Protein AF-A0A963QZ31-F1 (afdb_monomer_lite)

Foldseek 3Di:
DDPVLLVLQQQLLVQLLVVVVVPPPDPPPPPVDQFPLLVVLVPDDQAPLQPDPLQSVLLSVLLNVVSVSCRSSVRPSVVSVVLVVVLSVVSNVVSVVPPVDRHHNVNSLVVVLVVCCVRHVDDPVSSVSSSVVSVCSSVVVVVVVPDPPPPPPPPDDD

pLDDT: mean 70.7, std 16.89, range [30.41, 90.75]

Sequence (158 aa):
MGLIERQAIDRAFRAGLLEVEQGTSGGLREDGSLGVGEMLVMGTRRMAGLDDADAAYETGRVLRHVARLFDKAGAPAVTAEQFRDNLAAAVMTHAMRRTGKSWRVDDSIAMFLEMYERILEPDPTDLAAIRSYLQRKAERRLQAREPPTAWKGLRSAA

Radius of gyration: 18.23 Å; chains: 1; bounding box: 56×53×40 Å

Structure (mmCIF, N/CA/C/O backbone):
data_AF-A0A963QZ31-F1
#
_entry.id   AF-A0A963QZ31-F1
#
loop_
_atom_site.group_PDB
_atom_site.id
_atom_site.type_symbol
_atom_site.label_atom_id
_atom_site.label_alt_id
_atom_site.label_comp_id
_atom_site.label_asym_id
_atom_site.label_entity_id
_atom_site.label_seq_id
_atom_site.pdbx_PDB_ins_code
_atom_site.Cartn_x
_atom_site.Cartn_y
_atom_site.Cartn_z
_atom_site.occupancy
_atom_site.B_iso_or_equiv
_atom_site.auth_seq_id
_atom_site.auth_comp_id
_atom_site.auth_asym_id
_atom_site.auth_atom_id
_atom_site.pdbx_PDB_model_num
ATOM 1 N N . MET A 1 1 ? 14.729 -15.487 -4.184 1.00 50.41 1 MET A N 1
ATOM 2 C CA . MET A 1 1 ? 14.581 -14.303 -5.051 1.00 50.41 1 MET A CA 1
ATOM 3 C C . MET A 1 1 ? 15.966 -13.961 -5.572 1.00 50.41 1 MET A C 1
ATOM 5 O O . MET A 1 1 ? 16.878 -13.826 -4.762 1.00 50.41 1 MET A O 1
ATOM 9 N N . GLY A 1 2 ? 16.161 -13.979 -6.889 1.00 52.47 2 GLY A N 1
ATOM 10 C CA . GLY A 1 2 ? 17.486 -13.793 -7.495 1.00 52.47 2 GLY A CA 1
ATOM 11 C C . GLY A 1 2 ? 17.924 -12.326 -7.488 1.00 52.47 2 GLY A C 1
ATOM 12 O O . GLY A 1 2 ? 17.089 -11.427 -7.525 1.00 52.47 2 GLY A O 1
ATOM 13 N N . LEU A 1 3 ? 19.237 -12.067 -7.492 1.00 50.72 3 LEU A N 1
ATOM 14 C CA . LEU A 1 3 ? 19.802 -10.706 -7.540 1.00 50.72 3 LEU A CA 1
ATOM 15 C C . LEU A 1 3 ? 19.284 -9.893 -8.751 1.00 50.72 3 LEU A C 1
ATOM 17 O O . LEU A 1 3 ? 19.104 -8.681 -8.668 1.00 50.72 3 LEU A O 1
ATOM 21 N N . ILE A 1 4 ? 18.991 -10.588 -9.855 1.00 48.97 4 ILE A N 1
ATOM 22 C CA . ILE A 1 4 ? 18.473 -10.026 -11.110 1.00 48.97 4 ILE A CA 1
ATOM 23 C C . ILE A 1 4 ? 17.012 -9.566 -10.966 1.00 48.97 4 ILE A C 1
ATOM 25 O O . ILE A 1 4 ? 16.662 -8.495 -11.453 1.00 48.97 4 ILE A O 1
ATOM 29 N N . GLU A 1 5 ? 16.169 -10.318 -10.247 1.00 50.34 5 GLU A N 1
ATOM 30 C CA . GLU A 1 5 ? 14.785 -9.905 -9.957 1.00 50.34 5 GLU A CA 1
ATOM 31 C C . GLU A 1 5 ? 14.766 -8.646 -9.085 1.00 50.34 5 GLU A C 1
ATOM 33 O O . GLU A 1 5 ? 13.992 -7.731 -9.346 1.00 50.34 5 GLU A O 1
ATOM 38 N N . ARG A 1 6 ? 15.671 -8.558 -8.098 1.00 53.84 6 ARG A N 1
ATOM 39 C CA . ARG A 1 6 ? 15.790 -7.391 -7.208 1.00 53.84 6 ARG A CA 1
ATOM 40 C C . ARG A 1 6 ? 16.140 -6.115 -7.984 1.00 53.84 6 ARG A C 1
ATOM 42 O O . ARG A 1 6 ? 15.519 -5.083 -7.766 1.00 53.84 6 ARG A O 1
ATOM 49 N N . GLN A 1 7 ? 17.086 -6.194 -8.923 1.00 53.38 7 GLN A N 1
ATOM 50 C CA . GLN A 1 7 ? 17.490 -5.057 -9.763 1.00 53.38 7 GLN A CA 1
ATOM 51 C C . GLN A 1 7 ? 16.432 -4.661 -10.799 1.00 53.38 7 GLN A C 1
ATOM 53 O O . GLN A 1 7 ? 16.283 -3.479 -11.106 1.00 53.38 7 GLN A O 1
ATOM 58 N N . ALA A 1 8 ? 15.697 -5.634 -11.344 1.00 51.47 8 ALA A N 1
ATOM 59 C CA . ALA A 1 8 ? 14.585 -5.356 -12.245 1.00 51.47 8 ALA A CA 1
ATOM 60 C C . ALA A 1 8 ? 13.465 -4.612 -11.508 1.00 51.47 8 ALA A C 1
ATOM 62 O O . ALA A 1 8 ? 12.985 -3.60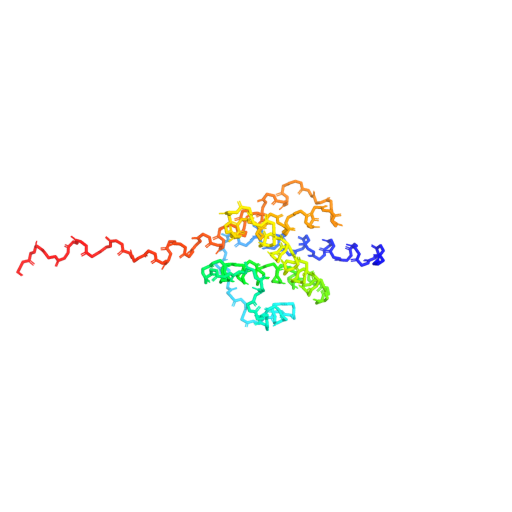9 -12.022 1.00 51.47 8 ALA A O 1
ATOM 63 N N . ILE A 1 9 ? 13.126 -5.044 -10.287 1.00 51.50 9 ILE A N 1
ATOM 64 C CA . ILE A 1 9 ? 12.142 -4.385 -9.416 1.00 51.50 9 ILE A CA 1
ATOM 65 C C . ILE A 1 9 ? 12.607 -2.970 -9.020 1.00 51.50 9 ILE A C 1
ATOM 67 O O . ILE A 1 9 ? 11.793 -2.053 -9.057 1.00 51.50 9 ILE A O 1
ATOM 71 N N . ASP A 1 10 ? 13.896 -2.764 -8.714 1.00 55.53 10 ASP A N 1
ATOM 72 C CA . ASP A 1 10 ? 14.465 -1.435 -8.407 1.00 55.53 10 ASP A CA 1
ATOM 73 C C . ASP A 1 10 ? 14.333 -0.455 -9.582 1.00 55.53 10 ASP A C 1
ATOM 75 O O . ASP A 1 10 ? 13.772 0.634 -9.461 1.00 55.53 10 ASP A O 1
ATOM 79 N N . ARG A 1 11 ? 14.820 -0.864 -10.761 1.00 54.62 11 ARG A N 1
ATOM 80 C CA . ARG A 1 11 ? 14.825 -0.027 -11.969 1.00 54.62 11 ARG A CA 1
ATOM 81 C C . ARG A 1 11 ? 13.413 0.316 -12.411 1.00 54.62 11 ARG A C 1
ATOM 83 O O . ARG A 1 11 ? 13.137 1.461 -12.759 1.00 54.62 11 ARG A O 1
ATOM 90 N N . ALA A 1 12 ? 12.556 -0.697 -12.389 1.00 53.94 12 ALA A N 1
ATOM 91 C CA . ALA A 1 12 ? 11.141 -0.567 -12.624 1.00 53.94 12 ALA A CA 1
ATOM 92 C C . ALA A 1 12 ? 10.582 0.529 -11.710 1.00 53.94 12 ALA A C 1
ATOM 94 O O . ALA A 1 12 ? 10.057 1.544 -12.163 1.00 53.94 12 ALA A O 1
ATOM 95 N N . PHE A 1 13 ? 10.756 0.363 -10.402 1.00 54.72 13 PHE A N 1
ATOM 96 C CA . PHE A 1 13 ? 10.148 1.248 -9.423 1.00 54.72 13 PHE A CA 1
ATOM 97 C C . PHE A 1 13 ? 10.611 2.702 -9.560 1.00 54.72 13 PHE A C 1
ATOM 99 O O . PHE A 1 13 ? 9.779 3.609 -9.586 1.00 54.72 13 PHE A O 1
ATOM 106 N N . ARG A 1 14 ? 11.917 2.927 -9.748 1.00 56.84 14 ARG A N 1
ATOM 107 C CA . ARG A 1 14 ? 12.481 4.265 -9.988 1.00 56.84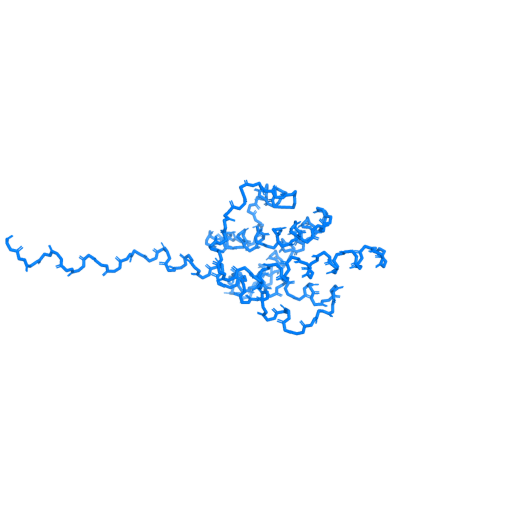 14 ARG A CA 1
ATOM 108 C C . ARG A 1 14 ? 11.912 4.926 -11.245 1.00 56.84 14 ARG A C 1
ATOM 110 O O . ARG A 1 14 ? 11.625 6.119 -11.214 1.00 56.84 14 ARG A O 1
ATOM 117 N N . ALA A 1 15 ? 11.686 4.174 -12.325 1.00 58.06 15 ALA A N 1
ATOM 118 C CA . ALA A 1 15 ? 11.049 4.708 -13.531 1.00 58.06 15 ALA A CA 1
ATOM 119 C C . ALA A 1 15 ? 9.613 5.186 -13.247 1.00 58.06 15 ALA A C 1
ATOM 121 O O . ALA A 1 15 ? 9.245 6.300 -13.621 1.00 58.06 15 ALA A O 1
ATOM 122 N N . GLY A 1 16 ? 8.840 4.398 -12.490 1.00 55.91 16 GLY A N 1
ATOM 123 C CA . GLY A 1 16 ? 7.495 4.781 -12.058 1.00 55.91 16 GLY A CA 1
ATOM 124 C C . GLY A 1 16 ? 7.462 6.036 -11.174 1.00 55.91 16 GLY A C 1
ATOM 125 O O . GLY A 1 16 ? 6.494 6.794 -11.239 1.00 55.91 16 GLY A O 1
ATOM 126 N N . LEU A 1 17 ? 8.505 6.287 -10.373 1.00 55.75 17 LEU A N 1
ATOM 127 C CA . LEU A 1 17 ? 8.633 7.499 -9.551 1.00 55.75 17 LEU A CA 1
ATOM 128 C C . LEU A 1 17 ? 9.033 8.738 -10.347 1.00 55.75 17 LEU A C 1
ATOM 130 O O . LEU A 1 17 ? 8.428 9.793 -10.168 1.00 55.75 17 LEU A O 1
ATOM 134 N N . LEU A 1 18 ? 10.019 8.616 -11.235 1.00 52.12 18 LEU A N 1
ATOM 135 C CA . LEU A 1 18 ? 10.508 9.739 -12.037 1.00 52.12 18 LEU A CA 1
ATOM 136 C C . LEU A 1 18 ? 9.409 10.285 -12.964 1.00 52.12 18 LEU A C 1
ATOM 138 O O . LEU A 1 18 ? 9.274 11.498 -13.119 1.00 52.12 18 LEU A O 1
ATOM 142 N N . GLU A 1 19 ? 8.544 9.417 -13.498 1.00 50.84 19 GLU A N 1
ATOM 143 C CA . GLU A 1 19 ? 7.345 9.847 -14.232 1.00 50.84 19 GLU A CA 1
ATOM 144 C C . GLU A 1 19 ? 6.302 10.548 -13.342 1.00 50.84 19 GLU A C 1
ATOM 146 O O . GLU A 1 19 ? 5.549 11.404 -13.812 1.00 50.84 19 GLU A O 1
ATOM 151 N N . VAL A 1 20 ? 6.232 10.205 -12.050 1.00 49.31 20 VAL A N 1
ATOM 152 C CA . VAL A 1 20 ? 5.340 10.871 -11.086 1.00 49.31 20 VAL A CA 1
ATOM 153 C C . VAL A 1 20 ? 5.840 12.279 -10.747 1.00 49.31 20 VAL A C 1
ATOM 155 O O . VAL A 1 20 ? 5.011 13.175 -10.574 1.00 49.31 20 VAL A O 1
ATOM 158 N N . GLU A 1 21 ? 7.155 12.502 -10.694 1.00 48.12 21 GLU A N 1
ATOM 159 C CA . GLU A 1 21 ? 7.744 13.826 -10.441 1.00 48.12 21 GLU A CA 1
ATOM 160 C C . GLU A 1 21 ? 7.665 14.767 -11.656 1.00 48.12 21 GLU A C 1
ATOM 162 O O . GLU A 1 21 ? 7.379 15.956 -11.496 1.00 48.12 21 GLU A O 1
ATOM 167 N N . GLN A 1 22 ? 7.824 14.248 -12.879 1.00 46.28 22 GLN A N 1
ATOM 168 C CA . GLN A 1 22 ? 7.782 15.053 -14.114 1.00 46.28 22 GLN A CA 1
ATOM 169 C C . GLN A 1 22 ? 6.358 15.465 -14.554 1.00 46.28 22 GLN A C 1
ATOM 171 O O . GLN A 1 22 ? 6.190 16.323 -15.420 1.00 46.28 22 GLN A O 1
ATOM 176 N N . GLY A 1 23 ? 5.309 14.908 -13.940 1.00 42.75 23 GLY A N 1
ATOM 177 C CA . GLY A 1 23 ? 3.903 15.104 -14.319 1.00 42.75 23 GLY A CA 1
ATOM 178 C C . GLY A 1 23 ? 3.167 16.286 -13.667 1.00 42.75 23 GLY A C 1
ATOM 179 O O . GLY A 1 23 ? 1.948 16.216 -13.506 1.00 42.75 23 GLY A O 1
ATOM 180 N N . THR A 1 24 ? 3.845 17.364 -13.257 1.00 39.62 24 THR A N 1
ATOM 181 C CA . THR A 1 24 ? 3.203 18.504 -12.558 1.00 39.62 24 THR A CA 1
ATOM 182 C C . THR A 1 24 ? 2.555 19.561 -13.468 1.00 39.62 24 THR A C 1
ATOM 184 O O . THR A 1 24 ? 1.991 20.526 -12.954 1.00 39.62 24 THR A O 1
ATOM 187 N N . SER A 1 25 ? 2.542 19.393 -14.797 1.00 36.44 25 SER A N 1
ATOM 188 C CA . SER A 1 25 ? 1.960 20.397 -15.722 1.00 36.44 25 SER A CA 1
ATOM 189 C C . SER A 1 25 ? 0.882 19.884 -16.684 1.00 36.44 25 SER A C 1
ATOM 191 O O . SER A 1 25 ? 0.259 20.678 -17.382 1.00 36.44 25 SER A O 1
ATOM 193 N N . GLY A 1 26 ? 0.585 18.587 -16.684 1.00 30.41 26 GLY A N 1
ATOM 194 C CA . GLY A 1 26 ? -0.608 18.035 -17.320 1.00 30.41 26 GLY A CA 1
ATOM 195 C C . GLY A 1 26 ? -1.404 17.327 -16.245 1.00 30.41 26 GLY A C 1
ATOM 196 O O . GLY A 1 26 ? -0.882 16.398 -15.637 1.00 30.41 26 GLY A O 1
ATOM 197 N N . GLY A 1 27 ? -2.632 17.772 -15.963 1.00 32.38 27 GLY A N 1
ATOM 198 C CA . GLY A 1 27 ? -3.524 17.055 -15.056 1.00 32.38 27 GLY A CA 1
ATOM 199 C C . GLY A 1 27 ? -3.516 15.580 -15.440 1.00 32.38 27 GLY A C 1
ATOM 200 O O . GLY A 1 27 ? -3.931 15.254 -16.548 1.00 32.38 27 GLY A O 1
ATOM 201 N N . LEU A 1 28 ? -2.940 14.751 -14.560 1.00 41.03 28 LEU A N 1
ATOM 202 C CA . LEU A 1 28 ? -2.686 13.327 -14.761 1.00 41.03 28 LEU A CA 1
ATOM 203 C C . LEU A 1 28 ? -3.960 12.687 -15.294 1.00 41.03 28 LEU A C 1
ATOM 205 O O . LEU A 1 28 ? -4.883 12.413 -14.523 1.00 41.03 28 LEU A O 1
ATOM 209 N N . ARG A 1 29 ? -4.022 12.513 -16.615 1.00 36.25 29 ARG A N 1
ATOM 210 C CA . ARG A 1 29 ? -5.120 11.821 -17.263 1.00 36.25 29 ARG A CA 1
ATOM 211 C C . ARG A 1 29 ? -5.163 10.457 -16.592 1.00 36.25 29 ARG A C 1
ATOM 213 O O . ARG A 1 29 ? -4.133 9.798 -16.445 1.00 36.25 29 ARG A O 1
ATOM 220 N N . GLU A 1 30 ? -6.326 10.101 -16.067 1.00 39.84 30 GLU A N 1
ATOM 221 C CA . GLU A 1 30 ? -6.590 8.747 -15.615 1.00 39.84 30 GLU A CA 1
ATOM 222 C C . GLU A 1 30 ? -6.402 7.854 -16.842 1.00 39.84 30 GLU A C 1
ATOM 224 O O . GLU A 1 30 ? -7.318 7.723 -17.650 1.00 39.84 30 GLU A O 1
ATOM 229 N N . ASP A 1 31 ? -5.192 7.330 -17.052 1.00 42.88 31 ASP A N 1
ATOM 230 C CA . ASP A 1 31 ? -4.982 6.290 -18.049 1.00 42.88 31 ASP A CA 1
ATOM 231 C C . ASP A 1 31 ? -5.927 5.151 -17.675 1.00 42.88 31 ASP A C 1
ATOM 233 O O . ASP A 1 31 ? -5.839 4.559 -16.596 1.00 42.88 31 ASP A O 1
ATOM 237 N N . GLY A 1 32 ? -6.930 4.956 -18.530 1.00 50.00 32 GLY A N 1
ATOM 238 C CA . GLY A 1 32 ? -8.115 4.156 -18.237 1.00 50.00 32 GLY A CA 1
ATOM 239 C C . GLY A 1 32 ? -7.862 2.650 -18.223 1.00 50.00 32 GLY A C 1
ATOM 240 O O . GLY A 1 32 ? -8.770 1.896 -17.885 1.00 50.00 32 GLY A O 1
ATOM 241 N N . SER A 1 33 ? -6.656 2.195 -18.578 1.00 62.03 33 SER A N 1
ATOM 242 C CA . SER A 1 33 ? -6.277 0.784 -18.517 1.00 62.03 33 SER A CA 1
ATOM 243 C C . SER A 1 33 ? -5.602 0.465 -17.185 1.00 62.03 33 SER A C 1
ATOM 245 O O . SER A 1 33 ? -4.508 0.950 -16.899 1.00 62.03 33 SER A O 1
ATOM 247 N N . LEU A 1 34 ? -6.251 -0.377 -16.382 1.00 73.31 34 LEU A N 1
ATOM 248 C CA . LEU A 1 34 ? -5.656 -0.956 -15.178 1.00 73.31 34 LEU A CA 1
ATOM 249 C C . LEU A 1 34 ? -4.473 -1.853 -15.570 1.00 73.31 34 LEU A C 1
ATOM 251 O O . LEU A 1 34 ? -4.592 -2.658 -16.496 1.00 73.31 34 LEU A O 1
ATOM 255 N N . GLY A 1 35 ? -3.356 -1.738 -14.853 1.00 79.62 35 GLY A N 1
ATOM 256 C CA . GLY A 1 35 ? -2.250 -2.685 -14.978 1.00 79.62 35 GLY A CA 1
ATOM 257 C C . GLY A 1 35 ? -2.569 -4.036 -14.322 1.00 79.62 35 GLY A C 1
ATOM 258 O O . GLY A 1 35 ? -3.582 -4.198 -13.634 1.00 79.62 35 GLY A O 1
ATOM 259 N N . VAL A 1 36 ? -1.726 -5.042 -14.570 1.00 83.88 36 VAL A N 1
ATOM 260 C CA . VAL A 1 36 ? -1.964 -6.427 -14.116 1.00 83.88 36 VAL A CA 1
ATOM 261 C C . VAL A 1 36 ? -1.947 -6.523 -12.590 1.00 83.88 36 VAL A C 1
ATOM 263 O O . VAL A 1 36 ? -2.799 -7.199 -12.009 1.00 83.88 36 VAL A O 1
ATOM 266 N N . GLY A 1 37 ? -1.023 -5.819 -11.936 1.00 82.25 37 GLY A N 1
ATOM 267 C CA . GLY A 1 37 ? -0.960 -5.708 -10.485 1.00 82.25 37 GLY A CA 1
ATOM 268 C C . GLY A 1 37 ? -2.196 -5.016 -9.918 1.00 82.25 37 GLY A C 1
ATOM 269 O O . GLY A 1 37 ? -2.798 -5.532 -8.977 1.00 82.25 37 GLY A O 1
ATOM 270 N N . GLU A 1 38 ? -2.618 -3.893 -10.510 1.00 84.38 38 GLU A N 1
ATOM 271 C CA . GLU A 1 38 ? -3.812 -3.143 -10.104 1.00 84.38 38 GLU A CA 1
ATOM 272 C C . GLU A 1 38 ? -5.083 -4.006 -10.214 1.00 84.38 38 GLU A C 1
ATOM 274 O O . GLU A 1 38 ? -5.890 -4.026 -9.283 1.00 84.38 38 GLU A O 1
ATOM 279 N N . MET A 1 39 ? -5.237 -4.787 -11.290 1.00 87.19 39 MET A N 1
ATOM 280 C CA . MET A 1 39 ? -6.347 -5.741 -11.440 1.00 87.19 39 MET A CA 1
ATOM 281 C C . MET A 1 39 ? -6.335 -6.831 -10.359 1.00 87.19 39 MET A C 1
ATOM 283 O O . MET A 1 39 ? -7.382 -7.138 -9.785 1.00 87.19 39 MET A O 1
ATOM 287 N N . LEU A 1 40 ? -5.160 -7.386 -10.046 1.00 86.25 40 LEU A N 1
ATOM 288 C CA . LEU A 1 40 ? -4.989 -8.398 -8.998 1.00 86.25 40 LEU A CA 1
ATOM 289 C C . LEU A 1 40 ? -5.438 -7.882 -7.631 1.00 86.25 40 LEU A C 1
ATOM 291 O O . LEU A 1 40 ? -6.198 -8.553 -6.930 1.00 86.25 40 LEU A O 1
ATOM 295 N N . VAL A 1 41 ? -5.007 -6.675 -7.253 1.00 86.00 41 VAL A N 1
ATOM 296 C CA . VAL A 1 41 ? -5.394 -6.112 -5.955 1.00 86.00 41 VAL A CA 1
ATOM 297 C C . VAL A 1 41 ? -6.853 -5.671 -5.912 1.00 86.00 41 VAL A C 1
ATOM 299 O O . VAL A 1 41 ? -7.450 -5.735 -4.840 1.00 86.00 41 VAL A O 1
ATOM 302 N N . MET A 1 42 ? -7.471 -5.308 -7.040 1.00 84.94 42 MET A N 1
ATOM 303 C CA . MET A 1 42 ? -8.911 -5.016 -7.087 1.00 84.94 42 MET A CA 1
ATOM 304 C C . MET A 1 42 ? -9.789 -6.236 -6.776 1.00 84.94 42 MET A C 1
ATOM 306 O O . MET A 1 42 ? -10.906 -6.066 -6.294 1.00 84.94 42 MET A O 1
ATOM 310 N N . GLY A 1 43 ? -9.286 -7.457 -6.981 1.00 83.75 43 GLY A N 1
ATOM 311 C CA . GLY A 1 43 ? -9.958 -8.691 -6.560 1.00 83.75 43 GLY A CA 1
ATOM 312 C C . GLY A 1 43 ? -9.871 -8.983 -5.055 1.00 83.75 43 GLY A C 1
ATOM 313 O O . GLY A 1 43 ? -10.441 -9.971 -4.584 1.00 83.75 43 GLY A O 1
ATOM 314 N N . THR A 1 44 ? -9.156 -8.158 -4.284 1.00 85.31 44 THR A N 1
ATOM 315 C CA . THR A 1 44 ? -8.916 -8.391 -2.855 1.00 85.31 44 THR A CA 1
ATOM 316 C C . THR A 1 44 ? -10.197 -8.192 -2.054 1.00 85.31 44 THR A C 1
ATOM 318 O O . THR A 1 44 ? -10.804 -7.121 -2.057 1.00 85.31 44 THR A O 1
ATOM 321 N N . ARG A 1 45 ? -10.600 -9.232 -1.319 1.00 86.31 45 ARG A N 1
ATOM 322 C CA . ARG A 1 45 ? -11.657 -9.118 -0.308 1.00 86.31 45 ARG A CA 1
ATOM 323 C C . ARG A 1 45 ? -11.144 -8.330 0.895 1.00 86.31 45 ARG A C 1
ATOM 325 O O . ARG A 1 45 ? -9.941 -8.244 1.123 1.00 86.31 45 ARG A O 1
ATOM 332 N N . ARG A 1 46 ? -12.066 -7.799 1.699 1.00 86.31 46 ARG A N 1
ATOM 333 C CA . ARG A 1 46 ? -11.740 -7.153 2.977 1.00 86.31 46 ARG A CA 1
ATOM 334 C C . ARG A 1 46 ? -10.803 -8.046 3.800 1.00 86.31 46 ARG A C 1
ATOM 336 O O . ARG A 1 46 ? -11.132 -9.205 4.047 1.00 86.31 46 ARG A O 1
ATOM 343 N N . MET A 1 47 ? -9.654 -7.506 4.202 1.00 89.81 47 MET A N 1
ATOM 344 C CA . MET A 1 47 ? -8.672 -8.258 4.984 1.00 89.81 47 MET A CA 1
ATOM 345 C C . MET A 1 47 ? -9.174 -8.450 6.418 1.00 89.81 47 MET A C 1
ATOM 347 O O . MET A 1 47 ? -9.794 -7.554 6.998 1.00 89.81 47 MET A O 1
ATOM 351 N N . ALA A 1 48 ? -8.889 -9.617 6.991 1.00 85.38 48 ALA A N 1
ATOM 352 C CA . ALA A 1 48 ? -9.195 -9.901 8.387 1.00 85.38 48 ALA A CA 1
ATOM 353 C C . ALA A 1 48 ? -8.401 -8.958 9.309 1.00 85.38 48 ALA A C 1
ATOM 355 O O . ALA A 1 48 ? -7.214 -8.737 9.084 1.00 85.38 48 ALA A O 1
ATOM 356 N N . GLY A 1 49 ? -9.053 -8.401 10.333 1.00 84.75 49 GLY A N 1
ATOM 357 C CA . GLY A 1 49 ? -8.464 -7.418 11.253 1.00 84.75 49 GLY A CA 1
ATOM 358 C C . GLY A 1 49 ? -8.750 -5.953 10.899 1.00 84.75 49 GLY A C 1
ATOM 359 O O . GLY A 1 49 ? -8.494 -5.071 11.716 1.00 84.75 49 GLY A O 1
ATOM 360 N N . LEU A 1 50 ? -9.333 -5.679 9.725 1.00 87.38 50 LEU A N 1
ATOM 361 C CA . LEU A 1 50 ? -9.883 -4.364 9.378 1.00 87.38 50 LEU A CA 1
ATOM 362 C C . LEU A 1 50 ? -11.382 -4.326 9.657 1.00 87.38 50 LEU A C 1
ATOM 364 O O . LEU A 1 50 ? -12.167 -4.286 8.715 1.00 87.38 50 LEU A O 1
ATOM 368 N N . ASP A 1 51 ? -11.794 -4.343 10.923 1.00 83.56 51 ASP A N 1
ATOM 369 C CA . ASP A 1 51 ? -13.219 -4.374 11.308 1.00 83.56 51 ASP A CA 1
ATOM 370 C C . ASP A 1 51 ? -13.933 -3.026 11.116 1.00 83.56 51 ASP A C 1
ATOM 372 O O . ASP A 1 51 ? -15.152 -2.976 10.925 1.00 83.56 51 ASP A O 1
ATOM 376 N N . ASP A 1 52 ? -13.168 -1.940 11.026 1.00 85.06 52 ASP A N 1
ATOM 377 C CA . ASP A 1 52 ? -13.651 -0.616 10.642 1.00 85.06 52 ASP A CA 1
ATOM 378 C C . ASP A 1 52 ? -13.759 -0.473 9.111 1.00 85.06 52 ASP A C 1
ATOM 380 O O . ASP A 1 52 ? -12.871 -0.894 8.362 1.00 85.06 52 ASP A O 1
ATOM 384 N N . ALA A 1 53 ? -14.884 0.064 8.631 1.00 83.62 53 ALA A N 1
ATOM 385 C CA . ALA A 1 53 ? -15.181 0.140 7.200 1.00 83.62 53 ALA A CA 1
ATOM 386 C C . ALA A 1 53 ? -14.349 1.215 6.486 1.00 83.62 53 ALA A C 1
ATOM 388 O O . ALA A 1 53 ? -13.930 1.004 5.345 1.00 83.62 53 ALA A O 1
ATOM 389 N N . ASP A 1 54 ? -14.082 2.338 7.156 1.00 82.94 54 ASP A N 1
ATOM 390 C CA . ASP A 1 54 ? -13.258 3.411 6.603 1.00 82.94 54 ASP A CA 1
ATOM 391 C C . ASP A 1 54 ? -11.792 2.967 6.515 1.00 82.94 54 ASP A C 1
ATOM 393 O O . ASP A 1 54 ? -11.169 3.123 5.466 1.00 82.94 54 ASP A O 1
ATOM 397 N N . ALA A 1 55 ? -11.263 2.309 7.549 1.00 84.31 55 ALA A N 1
ATOM 398 C CA . ALA A 1 55 ? -9.932 1.711 7.535 1.00 84.31 55 ALA A CA 1
ATOM 399 C C . ALA A 1 55 ? -9.791 0.673 6.414 1.00 84.31 55 ALA A C 1
ATOM 401 O O . ALA A 1 55 ? -8.817 0.706 5.663 1.00 84.31 55 ALA A O 1
ATOM 402 N N . ALA A 1 56 ? -10.783 -0.209 6.241 1.00 87.44 56 ALA A N 1
ATOM 403 C CA . ALA A 1 56 ? -10.769 -1.198 5.166 1.00 87.44 56 ALA A CA 1
ATOM 404 C C . ALA A 1 56 ? -10.729 -0.558 3.772 1.00 87.44 56 ALA A C 1
ATOM 406 O O . ALA A 1 56 ? -9.972 -0.995 2.900 1.00 87.44 56 ALA A O 1
ATOM 407 N N . TYR A 1 57 ? -11.529 0.488 3.567 1.00 85.00 57 TYR A N 1
ATOM 408 C CA . TYR A 1 57 ? -11.563 1.228 2.314 1.00 85.00 57 TYR A CA 1
ATOM 409 C C . TYR A 1 57 ? -10.242 1.962 2.043 1.00 85.00 57 TYR A C 1
ATOM 411 O O . TYR A 1 57 ? -9.680 1.829 0.953 1.00 85.00 57 TYR A O 1
ATOM 419 N N . GLU A 1 58 ? -9.711 2.697 3.025 1.00 85.06 58 GLU A N 1
ATOM 420 C CA . GLU A 1 58 ? -8.460 3.447 2.872 1.00 85.06 58 GLU A CA 1
ATOM 421 C C . GLU A 1 58 ? -7.256 2.520 2.659 1.00 85.06 58 GLU A C 1
ATOM 423 O O . GLU A 1 58 ? -6.433 2.773 1.777 1.00 85.06 58 GLU A O 1
ATOM 428 N N . THR A 1 59 ? -7.187 1.386 3.362 1.00 88.38 59 THR A N 1
ATOM 429 C CA . THR A 1 59 ? -6.162 0.365 3.106 1.00 88.38 59 THR A CA 1
ATOM 430 C C . THR A 1 59 ? -6.273 -0.202 1.689 1.00 88.38 59 THR A C 1
ATOM 432 O O . THR A 1 59 ? -5.261 -0.304 0.993 1.00 88.38 59 THR A O 1
ATOM 435 N N . GLY A 1 60 ? -7.485 -0.494 1.203 1.00 88.19 60 GLY A N 1
ATOM 436 C CA . GLY A 1 60 ? -7.701 -0.927 -0.183 1.00 88.19 60 GLY A CA 1
ATOM 437 C C . GLY A 1 60 ? -7.248 0.112 -1.217 1.00 88.19 60 GLY A C 1
ATOM 438 O O . GLY A 1 60 ? -6.693 -0.238 -2.261 1.00 88.19 60 GLY A O 1
ATOM 439 N N . ARG A 1 61 ? -7.409 1.408 -0.922 1.00 85.69 61 ARG A N 1
ATOM 440 C CA . ARG A 1 61 ? -6.920 2.491 -1.788 1.00 85.69 61 ARG A CA 1
ATOM 441 C C . ARG A 1 61 ? -5.404 2.597 -1.811 1.00 85.69 61 ARG A C 1
ATOM 443 O O . ARG A 1 61 ? -4.842 2.753 -2.894 1.00 85.69 61 ARG A O 1
ATOM 450 N N . VAL A 1 62 ? -4.749 2.517 -0.653 1.00 87.25 62 VAL A N 1
ATOM 451 C CA . VAL A 1 62 ? -3.279 2.493 -0.584 1.00 87.25 62 VAL A CA 1
ATOM 452 C C . VAL A 1 62 ? -2.752 1.308 -1.384 1.00 87.25 62 VAL A C 1
ATOM 454 O O . VAL A 1 62 ? -1.891 1.494 -2.239 1.00 87.25 62 VAL A O 1
ATOM 457 N N . LEU A 1 63 ? -3.342 0.126 -1.196 1.00 88.75 63 LEU A N 1
ATOM 458 C CA . LEU A 1 63 ? -2.982 -1.079 -1.936 1.00 88.75 63 LEU A CA 1
ATOM 459 C C . LEU A 1 63 ? -3.107 -0.882 -3.455 1.00 88.75 63 LEU A C 1
ATOM 461 O O . LEU A 1 63 ? -2.194 -1.229 -4.201 1.00 88.75 63 LEU A O 1
ATOM 465 N N . ARG A 1 64 ? -4.197 -0.260 -3.916 1.00 87.19 64 ARG A N 1
ATOM 466 C CA . ARG A 1 64 ? -4.396 0.076 -5.332 1.00 87.19 64 ARG A CA 1
ATOM 467 C C . ARG A 1 64 ? -3.335 1.045 -5.861 1.00 87.19 64 ARG A C 1
ATOM 469 O O . ARG A 1 64 ? -2.810 0.844 -6.953 1.00 87.19 64 ARG A O 1
ATOM 476 N N . HIS A 1 65 ? -3.017 2.099 -5.110 1.00 85.94 65 HIS A N 1
ATOM 477 C CA . HIS A 1 65 ? -2.003 3.074 -5.516 1.00 85.94 65 HIS A CA 1
ATOM 478 C C . HIS A 1 65 ? -0.603 2.459 -5.566 1.00 85.94 65 HIS A C 1
ATOM 480 O O . HIS A 1 65 ? 0.137 2.731 -6.506 1.00 85.94 65 HIS A O 1
ATOM 486 N N . VAL A 1 66 ? -0.270 1.593 -4.611 1.00 84.81 66 VAL A N 1
ATOM 487 C CA . VAL A 1 66 ? 0.985 0.836 -4.608 1.00 84.81 66 VAL A CA 1
ATOM 488 C C . VAL A 1 66 ? 1.060 -0.119 -5.800 1.00 84.81 66 VAL A C 1
ATOM 490 O O . VAL A 1 66 ? 2.063 -0.128 -6.507 1.00 84.81 66 VAL A O 1
ATOM 493 N N . ALA A 1 67 ? -0.004 -0.869 -6.090 1.00 86.19 67 ALA A N 1
ATOM 494 C CA . ALA A 1 67 ? -0.031 -1.762 -7.247 1.00 86.19 67 ALA A CA 1
ATOM 495 C C . ALA A 1 67 ? 0.146 -1.004 -8.569 1.00 86.19 67 ALA A C 1
ATOM 497 O O . ALA A 1 67 ? 0.905 -1.437 -9.429 1.00 86.19 67 ALA A O 1
ATOM 498 N N . ARG A 1 68 ? -0.458 0.182 -8.693 1.00 83.88 68 ARG A N 1
ATOM 499 C CA . ARG A 1 68 ? -0.229 1.061 -9.843 1.0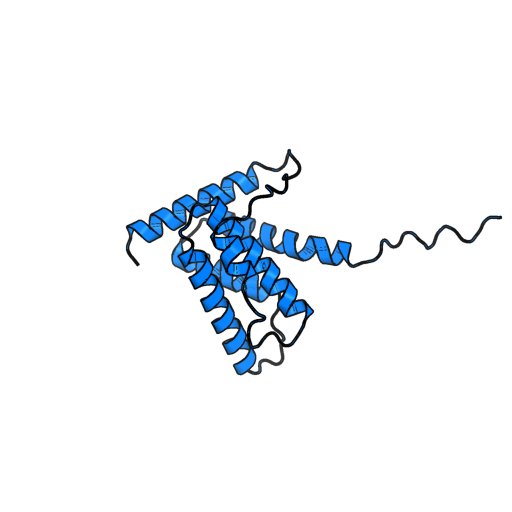0 83.88 68 ARG A CA 1
ATOM 500 C C . ARG A 1 68 ? 1.225 1.524 -9.952 1.00 83.88 68 ARG A C 1
ATOM 502 O O . ARG A 1 68 ? 1.728 1.643 -11.064 1.00 83.88 68 ARG A O 1
ATOM 509 N N . LEU A 1 69 ? 1.895 1.805 -8.831 1.00 80.69 69 LEU A N 1
ATOM 510 C CA . LEU A 1 69 ? 3.327 2.125 -8.847 1.00 80.69 69 LEU A CA 1
ATOM 511 C C . LEU A 1 69 ? 4.137 0.934 -9.372 1.00 80.69 69 LEU A C 1
ATOM 513 O O . LEU A 1 69 ? 4.998 1.136 -10.218 1.00 80.69 69 LEU A O 1
ATOM 517 N N . PHE A 1 70 ? 3.809 -0.294 -8.956 1.00 80.19 70 PHE A N 1
ATOM 518 C CA . PHE A 1 70 ? 4.432 -1.514 -9.486 1.00 80.19 70 PHE A CA 1
ATOM 519 C C . PHE A 1 70 ? 4.148 -1.748 -10.976 1.00 80.19 70 PHE A C 1
ATOM 521 O O . PHE A 1 70 ? 5.048 -2.142 -11.712 1.00 80.19 70 PHE A O 1
ATOM 528 N N . ASP A 1 71 ? 2.935 -1.469 -11.447 1.00 81.25 71 ASP A N 1
ATOM 529 C CA . ASP A 1 71 ? 2.593 -1.618 -12.864 1.00 81.25 71 ASP A CA 1
ATOM 530 C C . ASP A 1 71 ? 3.330 -0.603 -13.739 1.00 81.25 71 ASP A C 1
ATOM 532 O O . ASP A 1 71 ? 3.920 -0.976 -14.749 1.00 81.25 71 ASP A O 1
ATOM 536 N N . LYS A 1 72 ? 3.349 0.673 -13.332 1.00 76.19 72 LYS A N 1
ATOM 537 C CA . LYS A 1 72 ? 4.107 1.732 -14.026 1.00 76.19 72 LYS A CA 1
ATOM 538 C C . LYS A 1 72 ? 5.594 1.445 -14.069 1.00 76.19 72 LYS A C 1
ATOM 540 O O . LYS A 1 72 ? 6.281 1.767 -15.028 1.00 76.19 72 LYS A O 1
ATOM 545 N N . ALA A 1 73 ? 6.067 0.826 -13.004 1.00 69.19 73 ALA A N 1
ATOM 546 C CA . ALA A 1 73 ? 7.417 0.357 -12.905 1.00 69.19 73 ALA A CA 1
ATOM 547 C C . ALA A 1 73 ? 7.713 -0.770 -13.914 1.00 69.19 73 ALA A C 1
ATOM 549 O O . ALA A 1 73 ? 8.839 -0.917 -14.373 1.00 69.19 73 ALA A O 1
ATOM 550 N N . GLY A 1 74 ? 6.718 -1.563 -14.308 1.00 69.62 74 GLY A N 1
ATOM 551 C CA . GLY A 1 74 ? 6.942 -2.804 -15.048 1.00 69.62 74 GLY A CA 1
ATOM 552 C C . GLY A 1 74 ? 7.427 -3.933 -14.137 1.00 69.62 74 GLY A C 1
ATOM 553 O O . GLY A 1 74 ? 8.088 -4.866 -14.595 1.00 69.62 74 GLY A O 1
ATOM 554 N N . ALA A 1 75 ? 7.126 -3.850 -12.837 1.00 71.88 75 ALA A N 1
ATOM 555 C CA . ALA A 1 75 ? 7.402 -4.929 -11.906 1.00 71.88 75 ALA A CA 1
ATOM 556 C C . ALA A 1 75 ? 6.515 -6.151 -12.226 1.00 71.88 75 ALA A C 1
ATOM 558 O O . ALA A 1 75 ? 5.366 -5.996 -12.653 1.00 71.88 75 ALA A O 1
ATOM 559 N N . PRO A 1 76 ? 7.006 -7.380 -11.995 1.00 76.19 76 PRO A N 1
ATOM 560 C CA . PRO A 1 76 ? 6.187 -8.577 -12.129 1.00 76.19 76 PRO A CA 1
ATOM 561 C C . PRO A 1 76 ? 4.942 -8.522 -11.231 1.00 76.19 76 PRO A C 1
ATOM 563 O O . PRO A 1 76 ? 5.014 -8.101 -10.078 1.00 76.19 76 PRO A O 1
ATOM 566 N N . ALA A 1 77 ? 3.806 -9.031 -11.712 1.00 79.31 77 ALA A N 1
ATOM 567 C CA . ALA A 1 77 ? 2.542 -9.007 -10.964 1.00 79.31 77 ALA A CA 1
ATOM 568 C C . ALA A 1 77 ? 2.622 -9.706 -9.588 1.00 79.31 77 ALA A C 1
ATOM 570 O O . ALA A 1 77 ? 1.964 -9.289 -8.633 1.00 79.31 77 ALA A O 1
ATOM 571 N N . VAL A 1 78 ? 3.497 -10.714 -9.460 1.00 79.44 78 VAL A N 1
ATOM 572 C CA . VAL A 1 78 ? 3.789 -11.399 -8.190 1.00 79.44 78 VAL A CA 1
ATOM 573 C C . VAL A 1 78 ? 4.309 -10.443 -7.106 1.00 79.44 78 VAL A C 1
ATOM 575 O O . VAL A 1 78 ? 4.095 -10.686 -5.923 1.00 79.44 78 VAL A O 1
ATOM 578 N N . THR A 1 79 ? 4.934 -9.320 -7.471 1.00 79.62 79 THR A N 1
ATOM 579 C CA . THR A 1 79 ? 5.375 -8.297 -6.511 1.00 79.62 79 THR A CA 1
ATOM 580 C C . THR A 1 79 ? 4.182 -7.608 -5.841 1.00 79.62 79 THR A C 1
ATOM 582 O O . THR A 1 79 ? 4.181 -7.429 -4.622 1.00 79.62 79 THR A O 1
ATOM 585 N N . ALA A 1 80 ? 3.137 -7.273 -6.606 1.00 83.31 80 ALA A N 1
ATOM 586 C CA . ALA A 1 80 ? 1.908 -6.692 -6.062 1.00 83.31 80 ALA A CA 1
ATOM 587 C C . ALA A 1 80 ? 1.144 -7.698 -5.185 1.00 83.31 80 ALA A C 1
ATOM 589 O O . ALA A 1 80 ? 0.610 -7.330 -4.137 1.00 83.31 80 ALA A O 1
ATOM 590 N N . GLU A 1 81 ? 1.140 -8.974 -5.580 1.00 85.50 81 GLU A N 1
ATOM 591 C CA . GLU A 1 81 ? 0.548 -10.061 -4.798 1.00 85.50 81 GLU A CA 1
ATOM 592 C C . GLU A 1 81 ? 1.263 -10.268 -3.456 1.00 85.50 81 GLU A C 1
ATOM 594 O O . GLU A 1 81 ? 0.627 -10.245 -2.403 1.00 85.50 81 GLU A O 1
ATOM 599 N N . GLN A 1 82 ? 2.593 -10.377 -3.471 1.00 84.06 82 GLN A N 1
ATOM 600 C CA . GLN A 1 82 ? 3.390 -10.512 -2.251 1.00 84.06 82 GLN A CA 1
ATOM 601 C C . GLN A 1 82 ? 3.193 -9.322 -1.309 1.00 84.06 82 GLN A C 1
ATOM 603 O O . GLN A 1 82 ? 3.088 -9.503 -0.096 1.00 84.06 82 GLN A O 1
ATOM 608 N N . PHE A 1 83 ? 3.112 -8.101 -1.847 1.00 85.75 83 PHE A N 1
ATOM 609 C CA . PHE A 1 83 ? 2.823 -6.925 -1.032 1.00 85.75 83 PHE A CA 1
ATOM 610 C C . PHE A 1 83 ? 1.438 -7.006 -0.374 1.00 85.75 83 PHE A C 1
ATOM 612 O O . PHE A 1 83 ? 1.330 -6.772 0.831 1.00 85.75 83 PHE A O 1
ATOM 619 N N . ARG A 1 84 ? 0.393 -7.382 -1.129 1.00 89.50 84 ARG A N 1
ATOM 620 C CA . ARG A 1 84 ? -0.963 -7.598 -0.593 1.00 89.50 84 ARG A CA 1
ATOM 621 C C . ARG A 1 84 ? -0.949 -8.594 0.567 1.00 89.50 84 ARG A C 1
ATOM 623 O O . ARG A 1 84 ? -1.557 -8.325 1.601 1.00 89.50 84 ARG A O 1
ATOM 630 N N . ASP A 1 85 ? -0.273 -9.724 0.397 1.00 89.19 85 ASP A N 1
ATOM 631 C CA . ASP A 1 85 ? -0.270 -10.806 1.386 1.00 89.19 85 ASP A CA 1
ATOM 632 C C . ASP A 1 85 ? 0.499 -10.414 2.651 1.00 89.19 85 ASP A C 1
ATOM 634 O O . ASP A 1 85 ? 0.026 -10.645 3.767 1.00 89.19 85 ASP A O 1
ATOM 638 N N . ASN A 1 86 ? 1.635 -9.728 2.489 1.00 88.19 86 ASN A N 1
ATOM 639 C CA . ASN A 1 86 ? 2.375 -9.155 3.609 1.00 88.19 86 ASN A CA 1
ATOM 640 C C . ASN A 1 86 ? 1.508 -8.148 4.379 1.00 88.19 86 ASN A C 1
ATOM 642 O O . ASN A 1 86 ? 1.476 -8.179 5.610 1.00 88.19 86 ASN A O 1
ATOM 646 N N . LEU A 1 87 ? 0.778 -7.281 3.668 1.00 90.00 87 LEU A N 1
ATOM 647 C CA . LEU A 1 87 ? -0.111 -6.294 4.278 1.00 90.00 87 LEU A CA 1
ATOM 648 C C . LEU A 1 87 ? -1.241 -6.961 5.064 1.00 90.00 87 LEU A C 1
ATOM 650 O O . LEU A 1 87 ? -1.490 -6.591 6.210 1.00 90.00 87 LEU A O 1
ATOM 654 N N . ALA A 1 88 ? -1.866 -7.996 4.501 1.00 90.38 88 ALA A N 1
ATOM 655 C CA . ALA A 1 88 ? -2.883 -8.773 5.201 1.00 90.38 88 ALA A CA 1
ATOM 656 C C . ALA A 1 88 ? -2.328 -9.417 6.484 1.00 90.38 88 ALA A C 1
ATOM 658 O O . ALA A 1 88 ? -2.970 -9.362 7.534 1.00 90.38 88 ALA A O 1
ATOM 659 N N . ALA A 1 89 ? -1.118 -9.981 6.434 1.00 89.81 89 ALA A N 1
ATOM 660 C CA . ALA A 1 89 ? -0.466 -10.560 7.606 1.00 89.81 89 ALA A CA 1
ATOM 661 C C . ALA A 1 89 ? -0.159 -9.513 8.692 1.00 89.81 89 ALA A C 1
ATOM 663 O O . ALA A 1 89 ? -0.368 -9.778 9.880 1.00 89.81 89 ALA A O 1
ATOM 664 N N . ALA A 1 90 ? 0.296 -8.318 8.304 1.00 89.81 90 ALA A N 1
ATOM 665 C CA . ALA A 1 90 ? 0.580 -7.225 9.233 1.00 89.81 90 ALA A CA 1
ATOM 666 C C . ALA A 1 90 ? -0.691 -6.708 9.917 1.00 89.81 90 ALA A C 1
ATOM 668 O O . ALA A 1 90 ? -0.719 -6.592 11.143 1.00 89.81 90 ALA A O 1
ATOM 669 N N . VAL A 1 91 ? -1.759 -6.492 9.147 1.00 90.44 91 VAL A N 1
ATOM 670 C CA . VAL A 1 91 ? -3.084 -6.110 9.654 1.00 90.44 91 VAL A CA 1
ATOM 671 C C . VAL A 1 91 ? -3.593 -7.134 10.672 1.00 90.44 91 VAL A C 1
ATOM 673 O O . VAL A 1 91 ? -3.982 -6.765 11.782 1.00 90.44 91 VAL A O 1
ATOM 676 N N . MET A 1 92 ? -3.555 -8.426 10.332 1.00 90.75 92 MET A N 1
ATOM 677 C CA . MET A 1 92 ? -3.990 -9.490 11.242 1.00 90.75 92 MET A CA 1
ATOM 678 C C . MET A 1 92 ? -3.145 -9.518 12.517 1.00 90.75 92 MET A C 1
ATOM 680 O O . MET A 1 92 ? -3.683 -9.582 13.621 1.00 90.75 92 MET A O 1
ATOM 684 N N . THR A 1 93 ? -1.822 -9.421 12.382 1.00 90.12 93 THR A N 1
ATOM 685 C CA . THR A 1 93 ? -0.900 -9.406 13.526 1.00 90.12 93 THR A CA 1
ATOM 686 C C . THR A 1 93 ? -1.165 -8.209 14.436 1.00 90.12 93 THR A C 1
ATOM 688 O O . THR A 1 93 ? -1.168 -8.351 15.660 1.00 90.12 93 THR A O 1
ATOM 691 N N . HIS A 1 94 ? -1.421 -7.034 13.860 1.00 89.25 94 HIS A N 1
ATOM 692 C CA . HIS A 1 94 ? -1.777 -5.830 14.606 1.00 89.25 94 HIS A CA 1
ATOM 693 C C . HIS A 1 94 ? -3.080 -6.015 15.389 1.00 89.25 94 HIS A C 1
ATOM 695 O O . HIS A 1 94 ? -3.115 -5.741 16.590 1.00 89.25 94 HIS A O 1
ATOM 701 N N . ALA A 1 95 ? -4.115 -6.565 14.748 1.00 87.56 95 ALA A N 1
ATOM 702 C CA . ALA A 1 95 ? -5.388 -6.874 15.398 1.00 87.56 95 ALA A CA 1
ATOM 703 C C . ALA A 1 95 ? -5.215 -7.881 16.553 1.00 87.56 95 ALA A C 1
ATOM 705 O O . ALA A 1 95 ? -5.746 -7.686 17.649 1.00 87.56 95 ALA A O 1
ATOM 706 N N . MET A 1 96 ? -4.399 -8.922 16.355 1.00 88.56 96 MET A N 1
ATOM 707 C CA . MET A 1 96 ? -4.102 -9.927 17.383 1.00 88.56 96 MET A CA 1
ATOM 708 C C . MET A 1 96 ? -3.346 -9.357 18.586 1.00 88.56 96 MET A C 1
ATOM 710 O O . MET A 1 96 ? -3.548 -9.824 19.707 1.00 88.56 96 MET A O 1
ATOM 714 N N . ARG A 1 97 ? -2.501 -8.337 18.388 1.00 87.50 97 ARG A N 1
ATOM 715 C CA . ARG A 1 97 ? -1.731 -7.697 19.468 1.00 87.50 97 ARG A CA 1
ATOM 716 C C . ARG A 1 97 ? -2.587 -6.866 20.432 1.00 87.50 97 ARG A C 1
ATOM 71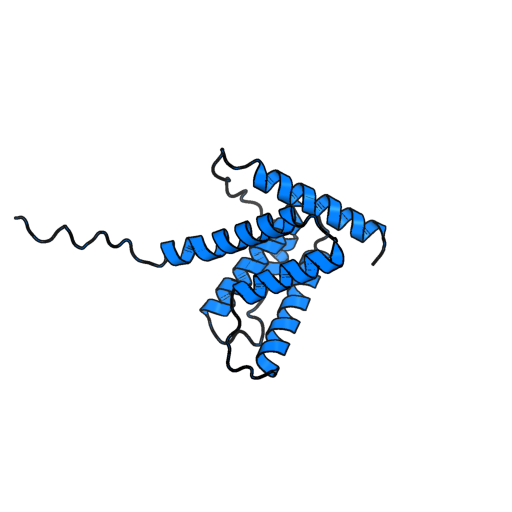8 O O . ARG A 1 97 ? -2.042 -6.382 21.419 1.00 87.50 97 ARG A O 1
ATOM 725 N N . ARG A 1 98 ? -3.899 -6.713 20.187 1.00 68.25 98 ARG A N 1
ATOM 726 C CA . ARG A 1 98 ? -4.867 -6.023 21.071 1.00 68.25 98 ARG A CA 1
ATOM 727 C C . ARG A 1 98 ? -4.357 -4.673 21.588 1.00 68.25 98 ARG A C 1
ATOM 729 O O . ARG A 1 98 ? -4.562 -4.315 22.743 1.00 68.25 98 ARG A O 1
ATOM 736 N N . THR A 1 99 ? -3.699 -3.907 20.722 1.00 70.88 99 THR A N 1
ATOM 737 C CA . THR A 1 99 ? -3.021 -2.649 21.081 1.00 70.88 99 THR A CA 1
ATOM 738 C C . THR A 1 99 ? -3.982 -1.517 21.472 1.00 70.88 99 THR A C 1
ATOM 740 O O . THR A 1 99 ? -3.533 -0.433 21.839 1.00 70.88 99 THR A O 1
ATOM 743 N N . GLY A 1 100 ? -5.300 -1.731 21.362 1.00 69.75 100 GLY A N 1
ATOM 744 C CA . GLY A 1 100 ? -6.338 -0.718 21.577 1.00 69.75 100 GLY A CA 1
ATOM 745 C C . GLY A 1 100 ? -6.415 0.341 20.471 1.00 69.75 100 GLY A C 1
ATOM 746 O O . GLY A 1 100 ? -7.292 1.198 20.515 1.00 69.75 100 GLY A O 1
ATOM 747 N N . LYS A 1 101 ? -5.521 0.289 19.474 1.00 79.75 101 LYS A N 1
ATOM 748 C CA . LYS A 1 101 ? -5.484 1.206 18.331 1.00 79.75 101 LYS A CA 1
ATOM 749 C C . LYS A 1 101 ? -5.958 0.494 17.070 1.00 79.75 101 LYS A C 1
ATOM 751 O O . LYS A 1 101 ? -5.403 -0.541 16.704 1.00 79.75 101 LYS A O 1
ATOM 756 N N . SER A 1 102 ? -6.937 1.071 16.382 1.00 82.94 102 SER A N 1
ATOM 757 C CA . SER A 1 102 ? -7.354 0.608 15.055 1.00 82.94 102 SER A CA 1
ATOM 758 C C . SER A 1 102 ? -6.250 0.844 14.026 1.00 82.94 102 SER A C 1
ATOM 760 O O . SER A 1 102 ? -5.528 1.836 14.118 1.00 82.94 102 SER A O 1
ATOM 762 N N . TRP A 1 103 ? -6.142 -0.054 13.048 1.00 88.75 103 TRP A N 1
ATOM 763 C CA . TRP A 1 103 ? -5.278 0.130 11.882 1.00 88.75 103 TRP A CA 1
ATOM 764 C C . TRP A 1 103 ? -5.720 1.353 11.074 1.00 88.75 103 TRP A C 1
ATOM 766 O O . TRP A 1 103 ? -6.918 1.574 10.878 1.00 88.75 103 TRP A O 1
ATOM 776 N N . ARG A 1 104 ? -4.764 2.144 10.593 1.00 87.62 104 ARG A N 1
ATOM 777 C CA . ARG A 1 104 ? -5.001 3.371 9.832 1.00 87.62 104 ARG A CA 1
ATOM 778 C C . ARG A 1 104 ? -4.280 3.346 8.490 1.00 87.62 104 ARG A C 1
ATOM 780 O O . ARG A 1 104 ? -3.414 2.521 8.198 1.00 87.62 104 ARG A O 1
ATOM 787 N N . VAL A 1 105 ? -4.637 4.319 7.657 1.00 86.00 105 VAL A N 1
ATOM 788 C CA . VAL A 1 105 ? -3.968 4.566 6.376 1.00 86.00 105 VAL A CA 1
ATOM 789 C C . VAL A 1 105 ? -2.457 4.756 6.546 1.00 86.00 105 VAL A C 1
ATOM 791 O O . VAL A 1 105 ? -1.685 4.192 5.772 1.00 86.00 105 VAL A O 1
ATOM 794 N N . ASP A 1 106 ? -2.034 5.464 7.596 1.00 87.31 106 ASP A N 1
ATOM 795 C CA . ASP A 1 106 ? -0.621 5.723 7.880 1.00 87.31 106 ASP A CA 1
ATOM 796 C C . ASP A 1 106 ? 0.156 4.434 8.161 1.00 87.31 106 ASP A C 1
ATOM 798 O O . ASP A 1 106 ? 1.291 4.313 7.710 1.00 87.31 106 ASP A O 1
ATOM 802 N N . ASP A 1 107 ? -0.468 3.442 8.808 1.00 89.50 107 ASP A N 1
ATOM 803 C CA . ASP A 1 107 ? 0.145 2.131 9.057 1.00 89.50 107 ASP A CA 1
ATOM 804 C C . ASP A 1 107 ? 0.365 1.370 7.738 1.00 89.50 107 ASP A C 1
ATOM 806 O O . ASP A 1 107 ? 1.406 0.748 7.525 1.00 89.50 107 ASP A O 1
ATOM 810 N N . SER A 1 108 ? -0.579 1.496 6.797 1.00 88.31 108 SER A N 1
ATOM 811 C CA . SER A 1 108 ? -0.473 0.892 5.457 1.00 88.31 108 SER A CA 1
ATOM 812 C C . SER A 1 108 ? 0.669 1.519 4.646 1.00 88.31 108 SER A C 1
ATOM 814 O O . SER A 1 108 ? 1.415 0.817 3.963 1.00 88.31 108 SER A O 1
ATOM 816 N N . ILE A 1 109 ? 0.817 2.846 4.728 1.00 87.88 109 ILE A N 1
ATOM 817 C CA . ILE A 1 109 ? 1.887 3.593 4.053 1.00 87.88 109 ILE A CA 1
ATOM 818 C C . ILE A 1 109 ? 3.241 3.297 4.705 1.00 87.88 109 ILE A C 1
ATOM 820 O O . ILE A 1 109 ? 4.212 3.050 3.994 1.00 87.88 109 ILE A O 1
ATOM 824 N N . ALA A 1 110 ? 3.317 3.300 6.038 1.00 87.62 110 ALA A N 1
ATOM 825 C CA . ALA A 1 110 ? 4.541 3.006 6.776 1.00 87.62 110 ALA A CA 1
ATOM 826 C C . ALA A 1 110 ? 5.070 1.612 6.435 1.00 87.62 110 ALA A C 1
ATOM 828 O O . ALA A 1 110 ? 6.231 1.483 6.062 1.00 87.62 110 ALA A O 1
ATOM 829 N N . MET A 1 111 ? 4.201 0.599 6.442 1.00 84.56 111 MET A N 1
ATOM 830 C CA . MET A 1 111 ? 4.589 -0.760 6.079 1.00 84.56 111 MET A CA 1
ATOM 831 C C . MET A 1 111 ? 5.109 -0.856 4.637 1.00 84.56 111 MET A C 1
ATOM 833 O O . MET A 1 111 ? 6.097 -1.544 4.377 1.00 84.56 111 MET A O 1
ATOM 837 N N . PHE A 1 112 ? 4.457 -0.177 3.688 1.00 84.19 112 PHE A N 1
ATOM 838 C CA . PHE A 1 112 ? 4.942 -0.130 2.311 1.00 84.19 112 PHE A CA 1
ATOM 839 C C . PHE A 1 112 ? 6.356 0.454 2.235 1.00 84.19 112 PHE A C 1
ATOM 841 O O . PHE A 1 112 ? 7.223 -0.133 1.592 1.00 84.19 112 PHE A O 1
ATOM 848 N N . LEU A 1 113 ? 6.593 1.574 2.919 1.00 84.25 113 LEU A N 1
ATOM 849 C CA . LEU A 1 113 ? 7.889 2.248 2.924 1.00 84.25 113 LEU A CA 1
ATOM 850 C C . LEU A 1 113 ? 8.970 1.408 3.611 1.00 84.25 113 LEU A C 1
ATOM 852 O O . LEU A 1 113 ? 10.058 1.306 3.064 1.00 84.25 113 LEU A O 1
ATOM 856 N N . GLU A 1 114 ? 8.669 0.744 4.730 1.00 83.06 114 GLU A N 1
ATOM 857 C CA . GLU A 1 114 ? 9.601 -0.178 5.398 1.00 83.06 114 GLU A CA 1
ATOM 858 C C . GLU A 1 114 ? 9.967 -1.368 4.500 1.00 83.06 114 GLU A C 1
ATOM 860 O O . GLU A 1 114 ? 11.130 -1.767 4.400 1.00 83.06 114 GLU A O 1
ATOM 865 N N . MET A 1 115 ? 8.977 -1.948 3.812 1.00 75.06 115 MET A N 1
ATOM 866 C CA . MET A 1 115 ? 9.224 -3.036 2.867 1.00 75.06 115 MET A CA 1
ATOM 867 C C . MET A 1 115 ? 10.091 -2.554 1.701 1.00 75.06 115 MET A C 1
ATOM 869 O O . MET A 1 115 ? 11.024 -3.249 1.297 1.00 75.06 115 MET A O 1
ATOM 873 N N . TYR A 1 116 ? 9.779 -1.374 1.174 1.00 71.12 116 TYR A N 1
ATOM 874 C CA . TYR A 1 116 ? 10.496 -0.749 0.075 1.00 71.12 116 TYR A CA 1
ATOM 875 C C . TYR A 1 116 ? 11.946 -0.423 0.462 1.00 71.12 116 TYR A C 1
ATOM 877 O O . TYR A 1 116 ? 12.867 -0.797 -0.261 1.00 71.12 116 TYR A O 1
ATOM 885 N N . GLU A 1 117 ? 12.163 0.146 1.647 1.00 74.81 117 GLU A N 1
ATOM 886 C CA . GLU A 1 117 ? 13.483 0.440 2.206 1.00 74.81 117 GLU A CA 1
ATOM 887 C C . GLU A 1 117 ? 14.336 -0.826 2.338 1.00 74.81 117 GLU A C 1
ATOM 889 O O . GLU A 1 117 ? 15.460 -0.886 1.843 1.00 74.81 117 GLU A O 1
ATOM 894 N N . ARG A 1 118 ? 13.765 -1.893 2.910 1.00 69.38 118 ARG A N 1
ATOM 895 C CA . ARG A 1 118 ? 14.469 -3.168 3.101 1.00 69.38 118 ARG A CA 1
ATOM 896 C C . ARG A 1 118 ? 14.812 -3.873 1.788 1.00 69.38 118 ARG A C 1
ATOM 898 O O . ARG A 1 118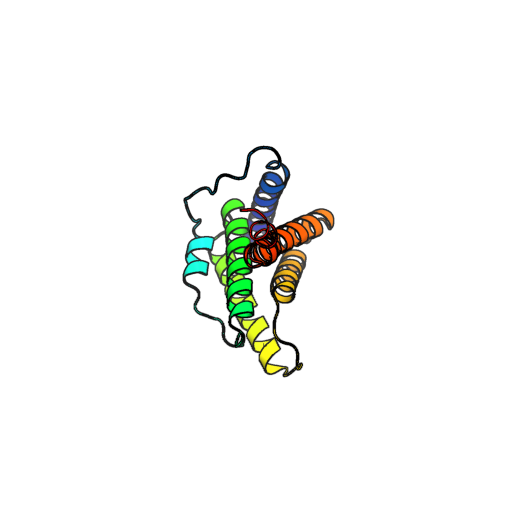 ? 15.793 -4.615 1.717 1.00 69.38 118 ARG A O 1
ATOM 905 N N . ILE A 1 119 ? 13.970 -3.743 0.763 1.00 65.00 119 ILE A N 1
ATOM 906 C CA . ILE A 1 119 ? 14.169 -4.451 -0.508 1.00 65.00 119 ILE A CA 1
ATOM 907 C C . ILE A 1 119 ? 15.075 -3.660 -1.446 1.00 65.00 119 ILE A C 1
ATOM 909 O O . ILE A 1 119 ? 15.847 -4.295 -2.160 1.00 65.00 119 ILE A O 1
ATOM 913 N N . LEU A 1 120 ? 14.994 -2.333 -1.460 1.00 61.84 120 LEU A N 1
ATOM 914 C CA . LEU A 1 120 ? 15.588 -1.530 -2.526 1.00 61.84 120 LEU A CA 1
ATOM 915 C C . LEU A 1 120 ? 16.646 -0.532 -2.064 1.00 61.84 120 LEU A C 1
ATOM 917 O O . LEU A 1 120 ? 17.291 0.047 -2.931 1.00 61.84 120 LEU A O 1
ATOM 921 N N . GLU A 1 121 ? 16.863 -0.368 -0.752 1.00 66.00 121 GLU A N 1
ATOM 922 C CA . GLU A 1 121 ? 17.812 0.617 -0.195 1.00 66.00 121 GLU A CA 1
ATOM 923 C C . GLU A 1 121 ? 17.738 1.963 -0.954 1.00 66.00 121 GLU A C 1
ATOM 925 O O . GLU A 1 121 ? 18.727 2.435 -1.519 1.00 66.00 121 GLU A O 1
ATOM 930 N N . PRO A 1 122 ? 16.525 2.531 -1.077 1.00 65.75 122 PRO A N 1
ATOM 931 C CA . PRO A 1 122 ? 16.259 3.674 -1.936 1.00 65.75 122 PRO A CA 1
ATOM 932 C C . PRO A 1 122 ? 16.919 4.946 -1.400 1.00 65.75 122 PRO A C 1
ATOM 934 O O . PRO A 1 122 ? 17.250 5.044 -0.216 1.00 65.75 122 PRO A O 1
ATOM 937 N N . ASP A 1 123 ? 17.033 5.961 -2.259 1.00 67.19 123 ASP A N 1
ATOM 938 C CA . ASP A 1 123 ? 17.430 7.288 -1.797 1.00 67.19 123 ASP A CA 1
ATOM 939 C C . ASP A 1 123 ? 16.395 7.811 -0.773 1.00 67.19 123 ASP A C 1
ATOM 941 O O . ASP A 1 123 ? 15.182 7.684 -0.997 1.00 67.19 123 ASP A O 1
ATOM 945 N N . PRO A 1 124 ? 16.820 8.408 0.355 1.00 69.88 124 PRO A N 1
ATOM 946 C CA . PRO A 1 124 ? 15.902 8.991 1.335 1.00 69.88 124 PRO A CA 1
ATOM 947 C C . PRO A 1 124 ? 14.919 10.017 0.740 1.00 69.88 124 PRO A C 1
ATOM 949 O O . PRO A 1 124 ? 13.794 10.160 1.227 1.00 69.88 124 PRO A O 1
ATOM 952 N N . THR A 1 125 ? 15.317 10.706 -0.331 1.00 66.31 125 THR A N 1
ATOM 953 C CA . THR A 1 125 ? 14.482 11.656 -1.080 1.00 66.31 125 THR A CA 1
ATOM 954 C C . THR A 1 125 ? 13.322 10.949 -1.780 1.00 66.31 125 THR A C 1
ATOM 956 O O . THR A 1 125 ? 12.180 11.409 -1.694 1.00 66.31 125 THR A O 1
ATOM 959 N N . ASP A 1 126 ? 13.582 9.781 -2.377 1.00 68.06 126 ASP A N 1
ATOM 960 C CA . ASP A 1 126 ? 12.565 8.962 -3.044 1.00 68.06 126 ASP A CA 1
ATOM 961 C C . ASP A 1 126 ? 11.513 8.484 -2.033 1.00 68.06 126 ASP A C 1
ATOM 963 O O . ASP A 1 126 ? 10.307 8.580 -2.271 1.00 68.06 126 ASP A O 1
ATOM 967 N N . LEU A 1 127 ? 11.952 8.034 -0.851 1.00 71.12 127 LEU A N 1
ATOM 968 C CA . LEU A 1 127 ? 11.059 7.622 0.239 1.00 71.12 127 LEU A CA 1
ATOM 969 C C . LEU A 1 127 ? 10.118 8.749 0.679 1.00 71.12 127 LEU A C 1
ATOM 971 O O . LEU A 1 127 ? 8.917 8.522 0.879 1.00 71.12 127 LEU A O 1
ATOM 975 N N . ALA A 1 128 ? 10.641 9.968 0.814 1.00 74.19 128 ALA A N 1
ATOM 976 C CA . ALA A 1 128 ? 9.848 11.135 1.182 1.00 74.19 128 ALA A CA 1
ATOM 977 C C . ALA A 1 128 ? 8.830 11.506 0.088 1.00 74.19 128 ALA A C 1
ATOM 979 O O . ALA A 1 128 ? 7.670 11.818 0.399 1.00 74.19 128 ALA A O 1
ATOM 980 N N . ALA A 1 129 ? 9.222 11.420 -1.187 1.00 72.94 129 ALA A N 1
ATOM 981 C CA . ALA A 1 129 ? 8.348 11.686 -2.325 1.00 72.94 129 ALA A CA 1
ATOM 982 C C . ALA A 1 129 ? 7.191 10.676 -2.404 1.00 72.94 129 ALA A C 1
ATOM 984 O O . ALA A 1 129 ? 6.026 11.081 -2.521 1.00 72.94 129 ALA A O 1
ATOM 985 N N . ILE A 1 130 ? 7.476 9.376 -2.247 1.00 75.19 130 ILE A N 1
ATOM 986 C CA . ILE A 1 130 ? 6.455 8.315 -2.251 1.00 75.19 130 ILE A CA 1
ATOM 987 C C . ILE A 1 130 ? 5.481 8.484 -1.092 1.00 75.19 130 ILE A C 1
ATOM 989 O O . ILE A 1 130 ? 4.264 8.441 -1.294 1.00 75.19 130 ILE A O 1
ATOM 993 N N . ARG A 1 131 ? 6.003 8.707 0.120 1.00 82.38 131 ARG A N 1
ATOM 994 C CA . ARG A 1 131 ? 5.181 8.953 1.309 1.00 82.38 131 ARG A CA 1
ATOM 995 C C . ARG A 1 131 ? 4.206 10.095 1.048 1.00 82.38 131 ARG A C 1
ATOM 997 O O . ARG A 1 131 ? 2.998 9.921 1.196 1.00 82.38 131 ARG A O 1
ATOM 1004 N N . SER A 1 132 ? 4.728 11.225 0.581 1.00 77.69 132 SER A N 1
ATOM 1005 C CA . SER A 1 132 ? 3.935 12.421 0.304 1.00 77.69 132 SER A CA 1
ATOM 1006 C C . SER A 1 132 ? 2.909 12.182 -0.808 1.00 77.69 132 SER A C 1
ATOM 1008 O O . SER A 1 132 ? 1.788 12.686 -0.749 1.00 77.69 132 SER A O 1
ATOM 1010 N N . TYR A 1 133 ? 3.257 11.403 -1.834 1.00 80.25 133 TYR A N 1
ATOM 1011 C CA . TYR A 1 133 ? 2.327 11.012 -2.891 1.00 80.25 133 TYR A CA 1
ATOM 1012 C C . TYR A 1 133 ? 1.157 10.183 -2.343 1.00 80.25 133 TYR A C 1
ATOM 1014 O O . TYR A 1 133 ? -0.002 10.526 -2.603 1.00 80.25 133 TYR A O 1
ATOM 1022 N N . LEU A 1 134 ? 1.452 9.129 -1.575 1.00 80.56 134 LEU A N 1
ATOM 1023 C CA . LEU A 1 134 ? 0.446 8.232 -1.004 1.00 80.56 134 LEU A CA 1
ATOM 1024 C C . LEU A 1 134 ? -0.452 8.972 -0.005 1.00 80.56 134 LEU A C 1
ATOM 1026 O O . LEU A 1 134 ? -1.675 8.855 -0.093 1.00 80.56 134 LEU A O 1
ATOM 1030 N N . GLN A 1 135 ? 0.131 9.815 0.854 1.00 82.81 135 GLN A N 1
ATOM 1031 C CA . GLN A 1 135 ? -0.610 10.671 1.786 1.00 82.81 135 GLN A CA 1
ATOM 1032 C C . GLN A 1 135 ? -1.536 11.638 1.047 1.00 82.81 135 GLN A C 1
ATOM 1034 O O . GLN A 1 135 ? -2.740 11.607 1.271 1.00 82.81 135 GLN A O 1
ATOM 1039 N N . ARG A 1 136 ? -1.045 12.398 0.056 1.00 77.44 136 ARG A N 1
ATOM 1040 C CA . ARG A 1 136 ? -1.898 13.309 -0.737 1.00 77.44 136 ARG A CA 1
ATOM 1041 C C . ARG A 1 136 ? -3.035 12.596 -1.463 1.00 77.44 136 ARG A C 1
ATOM 1043 O O . ARG A 1 136 ? -4.054 13.214 -1.774 1.00 77.44 136 ARG A O 1
ATOM 1050 N N . LYS A 1 137 ? -2.852 11.333 -1.853 1.00 72.50 137 LYS A N 1
ATOM 1051 C CA . LYS A 1 137 ? -3.901 10.543 -2.514 1.00 72.50 137 LYS A CA 1
ATOM 1052 C C . LYS A 1 137 ? -4.935 10.020 -1.518 1.00 72.50 137 LYS A C 1
ATOM 1054 O O . LYS A 1 137 ? -6.116 9.982 -1.879 1.00 72.50 137 LYS A O 1
ATOM 1059 N N . ALA A 1 138 ? -4.526 9.696 -0.294 1.00 71.06 138 ALA A N 1
ATOM 1060 C CA . ALA A 1 138 ? -5.437 9.415 0.811 1.00 71.06 138 ALA A CA 1
ATOM 1061 C C . ALA A 1 138 ? -6.208 10.683 1.245 1.00 71.06 138 ALA A C 1
ATOM 1063 O O . ALA A 1 138 ? -7.438 10.693 1.250 1.00 71.06 138 ALA A O 1
ATOM 1064 N N . GLU A 1 139 ? -5.504 11.796 1.477 1.00 67.25 139 GLU A N 1
ATOM 1065 C CA . GLU A 1 139 ? -6.037 13.065 2.002 1.00 67.25 139 GLU A CA 1
ATOM 1066 C C . GLU A 1 139 ? -7.002 13.789 1.060 1.00 67.25 139 GLU A C 1
ATOM 1068 O O . GLU A 1 139 ? -8.002 14.340 1.525 1.00 67.25 139 GLU A O 1
ATOM 1073 N N . ARG A 1 140 ? -6.774 13.746 -0.266 1.00 59.81 140 ARG A N 1
ATOM 1074 C CA . ARG A 1 140 ? -7.628 14.405 -1.282 1.00 59.81 140 ARG A CA 1
ATOM 1075 C C . ARG A 1 140 ? -9.116 14.027 -1.211 1.00 59.81 140 ARG A C 1
ATOM 1077 O O . ARG A 1 140 ? -9.932 14.637 -1.894 1.00 59.81 140 ARG A O 1
ATOM 1084 N N . ARG A 1 141 ? -9.487 13.028 -0.406 1.00 54.50 141 ARG A N 1
ATOM 1085 C CA . ARG A 1 141 ? -10.865 12.557 -0.227 1.00 54.50 141 ARG A CA 1
ATOM 1086 C C . ARG A 1 141 ? -11.466 12.851 1.146 1.00 54.50 141 ARG A C 1
ATOM 1088 O O . ARG A 1 141 ? -12.688 12.867 1.216 1.00 54.50 141 ARG A O 1
ATOM 1095 N N . LEU A 1 142 ? -10.676 13.156 2.181 1.00 51.09 142 LEU A N 1
ATOM 1096 C CA . LEU A 1 142 ? -11.220 13.775 3.401 1.00 51.09 142 LEU A CA 1
ATOM 1097 C C . LEU A 1 142 ? -11.876 15.112 3.031 1.00 51.09 142 LEU A C 1
ATOM 1099 O O . LEU A 1 142 ? -13.042 15.335 3.335 1.00 51.09 142 LEU A O 1
ATOM 1103 N N . GLN A 1 143 ? -11.185 15.905 2.211 1.00 49.94 143 GLN A N 1
ATOM 1104 C CA . GLN A 1 143 ? -11.698 17.170 1.672 1.00 49.94 143 GLN A CA 1
ATOM 1105 C C . GLN A 1 143 ? -12.865 17.001 0.681 1.00 49.94 143 GLN A C 1
ATOM 1107 O O . GLN A 1 143 ? -13.694 17.891 0.570 1.00 49.94 143 GLN A O 1
ATOM 1112 N N . ALA A 1 144 ? -12.963 15.871 -0.032 1.00 55.41 144 ALA A N 1
ATOM 1113 C CA . ALA A 1 144 ? -14.087 15.598 -0.942 1.00 55.41 144 ALA A CA 1
ATOM 1114 C C . ALA A 1 144 ? -15.309 14.960 -0.244 1.00 55.41 144 ALA A C 1
ATOM 1116 O O . ALA A 1 144 ? -16.378 14.872 -0.846 1.00 55.41 144 ALA A O 1
ATOM 1117 N N . ARG A 1 145 ? -15.143 14.456 0.989 1.00 48.66 145 ARG A N 1
ATOM 1118 C CA . ARG A 1 145 ? -16.221 13.943 1.854 1.00 48.66 145 ARG A CA 1
ATOM 1119 C C . ARG A 1 145 ? -16.831 15.045 2.721 1.00 48.66 145 ARG A C 1
ATOM 1121 O O . ARG A 1 145 ? -17.990 14.910 3.103 1.00 48.66 145 ARG A O 1
ATOM 1128 N N . GLU A 1 146 ? -16.090 16.114 3.014 1.00 42.88 146 GLU A N 1
ATOM 1129 C CA . GLU A 1 146 ? -16.685 17.334 3.555 1.00 42.88 146 GLU A CA 1
ATOM 1130 C C . GLU A 1 146 ? -17.625 17.933 2.496 1.00 42.88 146 GLU A C 1
ATOM 1132 O O . GLU A 1 146 ? -17.183 18.229 1.381 1.00 42.88 146 GLU A O 1
ATOM 1137 N N . PRO A 1 147 ? -18.931 18.095 2.782 1.00 45.41 147 PRO A N 1
ATOM 1138 C CA . PRO A 1 147 ? -19.785 18.847 1.881 1.00 45.41 147 PRO A CA 1
ATOM 1139 C C . PRO A 1 147 ? -19.197 20.258 1.758 1.00 45.41 147 PRO A C 1
ATOM 1141 O O . PRO A 1 147 ? -18.809 20.831 2.781 1.00 45.41 147 PRO A O 1
ATOM 1144 N N . PRO A 1 148 ? -19.128 20.848 0.549 1.00 49.34 148 PRO A N 1
ATOM 1145 C CA . PRO A 1 148 ? -18.669 22.219 0.411 1.00 49.34 148 PRO A CA 1
ATOM 1146 C C . PRO A 1 148 ? -19.513 23.092 1.341 1.00 49.34 148 PRO A C 1
ATOM 1148 O O . PRO A 1 148 ? -20.740 23.135 1.231 1.00 49.34 148 PRO A O 1
ATOM 1151 N N . THR A 1 149 ? -18.860 23.783 2.271 1.00 56.78 149 THR A N 1
ATOM 1152 C CA . THR A 1 149 ? -19.445 24.665 3.297 1.00 56.78 149 THR A CA 1
ATOM 1153 C C . THR A 1 149 ? -20.124 25.917 2.710 1.00 56.78 149 THR A C 1
ATOM 1155 O O . THR A 1 149 ? -20.302 26.925 3.387 1.00 56.78 149 THR A O 1
ATOM 1158 N N . ALA A 1 150 ? -20.570 25.863 1.453 1.00 47.47 150 ALA A N 1
ATOM 1159 C CA . ALA A 1 150 ? -21.024 26.989 0.646 1.00 47.47 150 ALA A CA 1
ATOM 1160 C C . ALA A 1 150 ? -22.557 27.141 0.541 1.00 47.47 150 ALA A C 1
ATOM 1162 O O . ALA A 1 150 ? -23.036 27.848 -0.338 1.00 47.47 150 ALA A O 1
ATOM 1163 N N . TRP A 1 151 ? -23.346 26.546 1.445 1.00 48.66 151 TRP A N 1
ATOM 1164 C CA . TRP A 1 151 ? -24.808 26.759 1.501 1.00 48.66 151 TRP A CA 1
ATOM 1165 C C . TRP A 1 151 ? -25.279 27.564 2.724 1.00 48.66 151 TRP A C 1
ATOM 1167 O O . TRP A 1 151 ? -26.449 27.506 3.090 1.00 48.66 151 TRP A O 1
ATOM 1177 N N . LYS A 1 152 ? -24.401 28.353 3.361 1.00 47.44 152 LYS A N 1
ATOM 1178 C CA . LYS A 1 152 ? -24.800 29.306 4.420 1.00 47.44 152 LYS A CA 1
ATOM 1179 C C . LYS A 1 152 ? -25.093 30.734 3.927 1.00 47.44 152 LYS A C 1
ATOM 1181 O O . LYS A 1 152 ? -25.372 31.595 4.749 1.00 47.44 152 LYS A O 1
ATOM 1186 N N . GLY A 1 153 ? -25.077 30.988 2.613 1.00 47.66 153 GLY A N 1
ATOM 1187 C CA . GLY A 1 153 ? -25.220 32.342 2.051 1.00 47.66 153 GLY A CA 1
ATOM 1188 C C . GLY A 1 153 ? -26.518 32.679 1.303 1.00 47.66 153 GLY A C 1
ATOM 1189 O O . GLY A 1 153 ? -26.677 33.826 0.912 1.00 47.66 153 GLY A O 1
ATOM 1190 N N . LEU A 1 154 ? -27.443 31.736 1.070 1.00 46.09 154 LEU A N 1
ATOM 1191 C CA . LEU A 1 154 ? -28.579 31.951 0.144 1.00 46.09 154 LEU A CA 1
ATOM 1192 C C . LEU A 1 154 ? -29.974 31.973 0.793 1.00 46.09 154 LEU A C 1
ATOM 1194 O O . LEU A 1 154 ? -30.976 31.766 0.117 1.00 46.09 154 LEU A O 1
ATOM 1198 N N . ARG A 1 155 ? -30.080 32.260 2.094 1.00 48.00 155 ARG A N 1
ATOM 1199 C CA . ARG A 1 155 ? -31.377 32.555 2.733 1.00 48.00 155 ARG A CA 1
ATOM 1200 C C . ARG A 1 155 ? -31.308 33.814 3.588 1.00 48.00 155 ARG A C 1
ATOM 1202 O O . ARG A 1 155 ? -31.450 33.756 4.803 1.00 48.00 155 ARG A O 1
ATOM 1209 N N . SER A 1 156 ? -31.083 34.942 2.926 1.00 46.97 156 SER A N 1
ATOM 1210 C CA . SER A 1 156 ? -31.389 36.275 3.454 1.00 46.97 156 SER A CA 1
ATOM 1211 C C . SER A 1 156 ? -31.347 37.313 2.328 1.00 46.97 156 SER A C 1
ATOM 1213 O O . SER A 1 156 ? -30.495 38.195 2.338 1.00 46.97 156 SER A O 1
ATOM 1215 N N . ALA A 1 157 ? -32.217 37.167 1.326 1.00 44.97 157 ALA A N 1
ATOM 1216 C CA . ALA A 1 157 ? -32.677 38.250 0.452 1.00 44.97 157 ALA A CA 1
ATOM 1217 C C . ALA A 1 157 ? -33.814 37.732 -0.449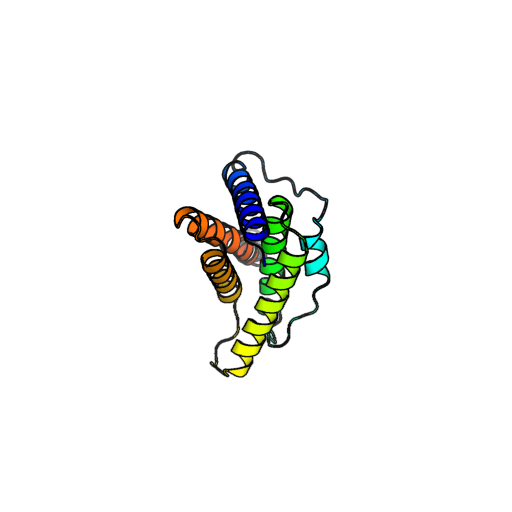 1.00 44.97 157 ALA A C 1
ATOM 1219 O O . ALA A 1 157 ? -33.621 36.722 -1.124 1.00 44.97 157 ALA A O 1
ATOM 1220 N N . ALA A 1 158 ? -34.918 38.488 -0.471 1.00 41.50 158 ALA A N 1
ATOM 1221 C CA . ALA A 1 158 ? -36.179 38.312 -1.210 1.00 41.50 158 ALA A CA 1
ATOM 1222 C C . ALA A 1 158 ? -37.201 37.344 -0.589 1.00 41.50 158 ALA A C 1
ATOM 1224 O O . ALA A 1 158 ? -37.070 36.111 -0.746 1.00 41.50 158 ALA A O 1
#

Secondary structure (DSSP, 8-state):
--HHHHHHHHHHHHHHHHHHHH-SSS-----SS--HHHHHHHTPPPPTT--SHHHHHHHHHHHHHHHHHHHHHT--HHHHHHHHHHHHHHHHHHHHTT-S----HHHHHHHHHHHHHHHH---HHHHHHHHHHHHHHHHTTHHHHSPPS--SSSSS--